Protein AF-A0A852VW82-F1 (afdb_monomer_lite)

pLDDT: mean 82.44, std 16.04, range [39.41, 95.56]

Foldseek 3Di:
DCPDFDWDWDADPNWIKIWTQDPVRDIWIWIQDPVGTDTDDPVVRVVVVVCVVVVCPDPPD

Structure (mmCIF, N/CA/C/O backbone):
data_AF-A0A852VW82-F1
#
_entry.id   AF-A0A852VW82-F1
#
loop_
_atom_site.group_PDB
_atom_site.id
_atom_site.type_symbol
_atom_site.label_atom_id
_atom_site.label_alt_id
_atom_site.label_comp_id
_atom_site.label_asym_id
_atom_site.label_entity_id
_atom_site.label_seq_id
_atom_site.pdbx_PDB_ins_code
_atom_site.Cartn_x
_atom_site.Cartn_y
_atom_site.Cartn_z
_atom_site.occupancy
_atom_site.B_iso_or_equiv
_atom_site.auth_seq_id
_atom_site.auth_comp_id
_atom_site.auth_asym_id
_atom_site.auth_atom_id
_atom_site.pdbx_PDB_model_num
ATOM 1 N N . MET A 1 1 ? 17.923 -14.718 -19.097 1.00 43.75 1 MET A N 1
ATOM 2 C CA . MET A 1 1 ? 17.956 -13.779 -17.959 1.00 43.75 1 MET A CA 1
ATOM 3 C C . MET A 1 1 ? 16.523 -13.560 -17.509 1.00 43.75 1 MET A C 1
ATOM 5 O O . MET A 1 1 ? 15.828 -12.738 -18.084 1.00 43.75 1 MET A O 1
ATOM 9 N N . THR A 1 2 ? 16.029 -14.370 -16.576 1.00 51.59 2 THR A N 1
ATOM 10 C CA . THR A 1 2 ? 14.710 -14.167 -15.968 1.00 51.59 2 THR A CA 1
ATOM 11 C C . THR A 1 2 ? 14.835 -13.018 -14.979 1.00 51.59 2 THR A C 1
ATOM 13 O O . THR A 1 2 ? 15.069 -13.238 -13.794 1.00 51.59 2 THR A O 1
ATOM 16 N N . GLY A 1 3 ? 14.732 -11.784 -15.479 1.00 55.38 3 GLY A N 1
ATOM 17 C CA . GLY A 1 3 ? 14.338 -10.644 -14.654 1.00 55.38 3 GLY A CA 1
ATOM 18 C C . GLY A 1 3 ? 12.904 -10.899 -14.208 1.00 55.38 3 GLY A C 1
ATOM 19 O O . GLY A 1 3 ? 11.966 -10.418 -14.827 1.00 55.38 3 GLY A O 1
ATOM 20 N N . GLY A 1 4 ? 12.738 -11.816 -13.258 1.00 69.88 4 GLY A N 1
ATOM 21 C CA . GLY A 1 4 ? 11.441 -12.212 -12.743 1.00 69.88 4 GLY A CA 1
ATOM 22 C C . GLY A 1 4 ? 10.849 -11.043 -11.981 1.00 69.88 4 GLY A C 1
ATOM 23 O O . GLY A 1 4 ? 11.570 -10.335 -11.281 1.00 69.88 4 GLY A O 1
ATOM 24 N N . GLU A 1 5 ? 9.547 -10.845 -12.145 1.00 80.38 5 GLU A N 1
ATOM 25 C CA . GLU A 1 5 ? 8.763 -9.938 -11.317 1.00 80.38 5 GLU A CA 1
ATOM 26 C C . GLU A 1 5 ? 9.166 -10.112 -9.843 1.00 80.38 5 GLU A C 1
ATOM 28 O O . GLU A 1 5 ? 9.086 -11.211 -9.286 1.00 80.38 5 GLU A O 1
ATOM 33 N N . GLN A 1 6 ? 9.683 -9.046 -9.231 1.00 87.12 6 GLN A N 1
ATOM 34 C CA . GLN A 1 6 ? 10.104 -9.078 -7.836 1.00 87.12 6 GLN A CA 1
ATOM 35 C C . GLN A 1 6 ? 8.939 -8.639 -6.969 1.00 87.12 6 GLN A C 1
ATOM 37 O O . GLN A 1 6 ? 8.424 -7.536 -7.133 1.00 87.12 6 GLN A O 1
ATOM 42 N N . VAL A 1 7 ? 8.550 -9.480 -6.016 1.00 90.50 7 VAL A N 1
ATOM 43 C CA . VAL A 1 7 ? 7.480 -9.172 -5.069 1.00 90.50 7 VAL A CA 1
ATOM 44 C C . VAL A 1 7 ? 8.080 -9.022 -3.677 1.00 90.50 7 VAL A C 1
ATOM 46 O O . VAL A 1 7 ? 8.691 -9.954 -3.156 1.00 90.50 7 VAL A O 1
ATOM 49 N N . ARG A 1 8 ? 7.902 -7.851 -3.062 1.00 90.75 8 ARG A N 1
ATOM 50 C CA . ARG A 1 8 ? 8.332 -7.560 -1.686 1.00 90.75 8 ARG A CA 1
ATOM 51 C C . ARG A 1 8 ? 7.129 -7.166 -0.845 1.00 90.75 8 ARG A C 1
ATOM 53 O O . ARG A 1 8 ? 6.311 -6.348 -1.253 1.00 90.75 8 ARG A O 1
ATOM 60 N N . GLU A 1 9 ? 7.018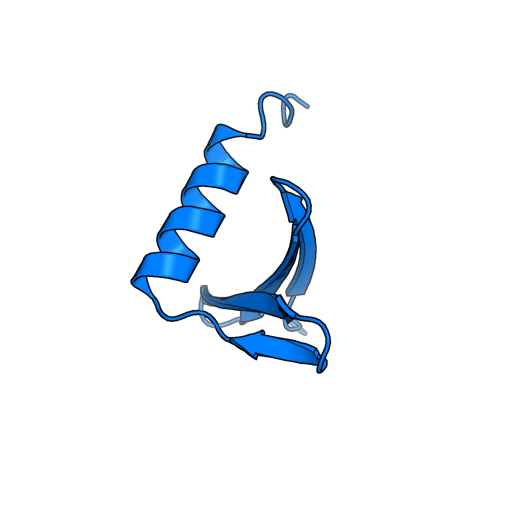 -7.744 0.343 1.00 92.69 9 GLU A N 1
ATOM 61 C CA . GLU A 1 9 ? 5.939 -7.436 1.277 1.00 92.69 9 GLU A CA 1
ATOM 62 C C . GLU A 1 9 ? 6.452 -6.573 2.427 1.00 92.69 9 GLU A C 1
ATOM 64 O O . GLU A 1 9 ? 7.498 -6.848 3.010 1.00 92.69 9 GLU A O 1
ATOM 69 N N . TYR A 1 10 ? 5.679 -5.555 2.781 1.00 90.19 10 TYR A N 1
ATOM 70 C CA . TYR A 1 10 ? 6.014 -4.581 3.809 1.00 90.19 10 TYR A CA 1
ATOM 71 C C . TYR A 1 10 ? 4.887 -4.489 4.826 1.00 90.19 10 TYR A C 1
ATOM 73 O O . TYR A 1 10 ? 3.720 -4.720 4.512 1.00 90.19 10 TYR A O 1
ATOM 81 N N . ARG A 1 11 ? 5.219 -4.119 6.061 1.00 90.12 11 ARG A N 1
ATOM 82 C CA . ARG A 1 11 ? 4.228 -3.753 7.075 1.00 90.12 11 ARG A CA 1
ATOM 83 C C . ARG A 1 11 ? 4.499 -2.328 7.522 1.00 90.12 11 ARG A C 1
ATOM 85 O O . ARG A 1 11 ? 5.589 -2.037 7.994 1.00 90.12 11 ARG A O 1
ATOM 92 N N . SER A 1 12 ? 3.519 -1.447 7.362 1.00 83.88 12 SER A N 1
ATOM 93 C CA . SER A 1 12 ? 3.633 -0.039 7.746 1.00 83.88 12 SER A CA 1
ATOM 94 C C . SER A 1 12 ? 2.309 0.459 8.318 1.00 83.88 12 SER A C 1
ATOM 96 O O . SER A 1 12 ? 1.245 0.159 7.777 1.00 83.88 12 SER A O 1
ATOM 98 N N . ALA A 1 13 ? 2.368 1.191 9.434 1.00 82.44 13 ALA A N 1
ATOM 99 C CA . ALA A 1 13 ? 1.203 1.762 10.119 1.00 82.44 13 ALA A CA 1
ATOM 100 C C . ALA A 1 13 ? 0.046 0.761 10.359 1.00 82.44 13 ALA A C 1
ATOM 102 O O . ALA A 1 13 ? -1.117 1.091 10.163 1.00 82.44 13 ALA A O 1
ATOM 103 N N . GLY A 1 14 ? 0.358 -0.489 10.726 1.00 86.12 14 GLY A N 1
ATOM 104 C CA . GLY A 1 14 ? -0.651 -1.534 10.965 1.00 86.12 14 GLY A CA 1
ATOM 105 C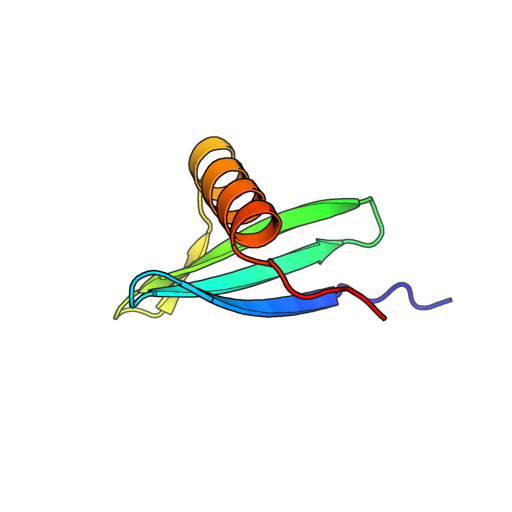 C . GLY A 1 14 ? -1.259 -2.160 9.702 1.00 86.12 14 GLY A C 1
ATOM 106 O O . GLY A 1 14 ? -2.091 -3.057 9.802 1.00 86.12 14 GLY A O 1
ATOM 107 N N . HIS A 1 15 ? -0.818 -1.749 8.515 1.00 89.25 15 HIS A N 1
ATOM 108 C CA . HIS A 1 15 ? -1.233 -2.324 7.239 1.00 89.25 15 HIS A CA 1
ATOM 109 C C . HIS A 1 15 ? -0.113 -3.159 6.623 1.00 89.25 15 HIS A C 1
ATOM 111 O O . HIS A 1 15 ? 1.070 -2.891 6.841 1.00 89.25 15 HIS A O 1
ATOM 117 N N . ARG A 1 16 ? -0.487 -4.172 5.834 1.00 93.50 16 ARG A N 1
ATOM 118 C CA . ARG A 1 16 ? 0.449 -4.940 5.008 1.00 93.50 16 ARG A CA 1
ATOM 119 C C . ARG A 1 16 ? 0.347 -4.445 3.569 1.00 93.50 16 ARG A C 1
ATOM 121 O O . ARG A 1 16 ? -0.756 -4.299 3.052 1.00 93.50 16 ARG A O 1
ATOM 128 N N . TYR A 1 17 ? 1.490 -4.206 2.949 1.00 93.00 17 TYR A N 1
ATOM 129 C CA . TYR A 1 17 ? 1.620 -3.783 1.564 1.00 93.00 17 TYR A CA 1
ATOM 130 C C . TYR A 1 17 ? 2.433 -4.810 0.787 1.00 93.00 17 TYR A C 1
ATOM 132 O O . TYR A 1 17 ? 3.267 -5.512 1.362 1.00 93.00 17 TYR A O 1
ATOM 140 N N . ARG A 1 18 ? 2.202 -4.894 -0.515 1.00 94.00 18 ARG A N 1
ATOM 141 C CA . ARG A 1 18 ? 2.957 -5.724 -1.444 1.00 94.00 18 ARG A CA 1
ATOM 142 C C . ARG A 1 18 ? 3.373 -4.848 -2.612 1.00 94.00 18 ARG A C 1
ATOM 144 O O . ARG A 1 18 ? 2.518 -4.341 -3.325 1.00 94.00 18 ARG A O 1
ATOM 151 N N . LEU A 1 19 ? 4.674 -4.650 -2.774 1.00 92.38 19 LEU A N 1
ATOM 152 C CA . LEU A 1 19 ? 5.240 -4.010 -3.954 1.00 92.38 19 LEU A CA 1
ATOM 153 C C . LEU A 1 19 ? 5.589 -5.101 -4.953 1.00 92.38 19 LEU A C 1
ATOM 155 O O . LEU A 1 19 ? 6.281 -6.057 -4.593 1.00 92.38 19 LEU A O 1
ATOM 159 N N . ARG A 1 20 ? 5.154 -4.936 -6.199 1.00 91.56 20 ARG A N 1
ATOM 160 C CA . ARG A 1 20 ? 5.641 -5.739 -7.319 1.00 91.56 20 ARG A CA 1
ATOM 161 C C . ARG A 1 20 ? 6.396 -4.844 -8.280 1.00 91.56 20 ARG A C 1
ATOM 163 O O . ARG A 1 20 ? 5.852 -3.847 -8.752 1.00 91.56 20 ARG A O 1
ATOM 170 N N . SER A 1 21 ? 7.636 -5.213 -8.556 1.00 89.38 21 SER A N 1
ATOM 171 C CA . SER A 1 21 ? 8.505 -4.537 -9.510 1.00 89.38 21 SER A CA 1
ATOM 172 C C . SER A 1 21 ? 8.635 -5.411 -10.750 1.00 89.38 21 SER A C 1
ATOM 174 O O . SER A 1 21 ? 9.186 -6.515 -10.689 1.00 89.38 21 SER A O 1
ATOM 176 N N . GLY A 1 22 ? 8.098 -4.923 -11.864 1.00 86.81 22 GLY A N 1
ATOM 177 C CA . GLY A 1 22 ? 8.236 -5.547 -13.171 1.00 86.81 22 GLY A CA 1
ATOM 178 C C . GLY A 1 22 ? 9.641 -5.355 -13.739 1.00 86.81 22 GLY A C 1
ATOM 179 O O . GLY A 1 22 ? 10.361 -4.425 -13.377 1.00 86.81 22 GLY A O 1
ATOM 180 N N . ALA A 1 23 ? 10.027 -6.222 -14.674 1.00 84.56 23 ALA A N 1
ATOM 181 C CA . ALA A 1 23 ? 11.311 -6.123 -15.375 1.00 84.56 23 ALA A CA 1
ATOM 182 C C . ALA A 1 23 ? 11.444 -4.851 -16.235 1.00 84.56 23 ALA A C 1
ATOM 184 O O . ALA A 1 23 ? 12.554 -4.419 -16.524 1.00 84.56 23 ALA A O 1
ATOM 185 N N . ASP A 1 24 ? 10.309 -4.264 -16.621 1.00 84.81 24 ASP A N 1
ATOM 186 C CA . ASP A 1 24 ? 10.187 -2.986 -17.333 1.00 84.81 24 ASP A CA 1
ATOM 187 C C . ASP A 1 24 ? 10.461 -1.765 -16.428 1.00 84.81 24 ASP A C 1
ATOM 189 O O . ASP A 1 24 ? 10.600 -0.644 -16.901 1.00 84.81 24 ASP A O 1
ATOM 193 N N . GLY A 1 25 ? 10.579 -1.971 -15.111 1.00 82.19 25 GLY A N 1
ATOM 194 C CA . GLY A 1 25 ? 10.702 -0.889 -14.134 1.00 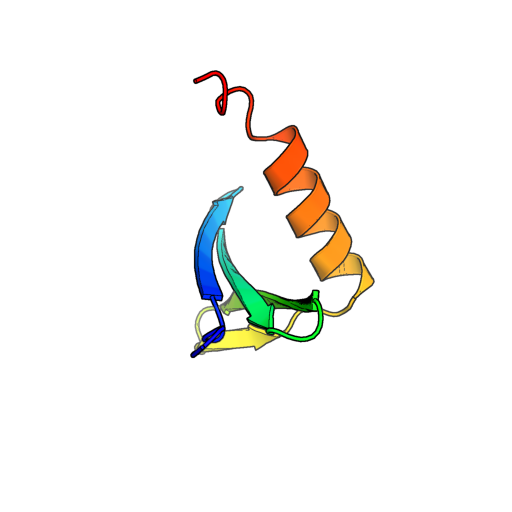82.19 25 GLY A CA 1
ATOM 195 C C . GLY A 1 25 ? 9.358 -0.379 -13.613 1.00 82.19 25 GLY A C 1
ATOM 196 O O . GLY A 1 25 ? 9.337 0.481 -12.734 1.00 82.19 25 GLY A O 1
ATOM 197 N N . SER A 1 26 ? 8.238 -0.932 -14.085 1.00 86.56 26 SER A N 1
ATOM 198 C CA . SER A 1 26 ? 6.915 -0.641 -13.532 1.00 86.56 26 SER A CA 1
ATOM 199 C C . SER A 1 26 ? 6.827 -1.116 -12.075 1.00 86.56 26 SER A C 1
ATOM 201 O O . SER A 1 26 ? 7.238 -2.233 -11.745 1.00 86.56 26 SER A O 1
ATOM 203 N N . VAL A 1 27 ? 6.265 -0.285 -11.196 1.00 87.81 27 VAL A N 1
ATOM 204 C CA . VAL A 1 27 ? 6.030 -0.619 -9.786 1.00 87.81 27 VAL A CA 1
ATOM 205 C C . VAL A 1 27 ? 4.538 -0.567 -9.511 1.00 87.81 27 VAL A C 1
ATOM 207 O O . VAL A 1 27 ? 3.882 0.426 -9.799 1.00 87.81 27 VAL A O 1
ATOM 210 N N . THR A 1 28 ? 4.006 -1.634 -8.928 1.00 92.12 28 THR A N 1
ATOM 211 C CA . THR A 1 28 ? 2.627 -1.680 -8.433 1.00 92.12 28 THR A CA 1
ATOM 212 C C . THR A 1 28 ? 2.633 -1.902 -6.933 1.00 92.12 28 THR A C 1
ATOM 214 O O . THR A 1 28 ? 3.495 -2.608 -6.404 1.00 92.12 28 THR A O 1
ATOM 217 N N . VAL A 1 29 ? 1.678 -1.290 -6.237 1.00 93.44 29 VAL A N 1
ATOM 218 C CA . VAL A 1 29 ? 1.531 -1.422 -4.788 1.00 93.44 29 VAL A CA 1
ATOM 219 C C . VAL A 1 29 ? 0.140 -1.937 -4.484 1.00 93.44 29 VAL A C 1
ATOM 221 O O . VAL A 1 29 ? -0.853 -1.340 -4.882 1.00 93.44 29 VAL A O 1
ATOM 224 N N . GLU A 1 30 ? 0.063 -3.018 -3.726 1.00 95.50 30 GLU A N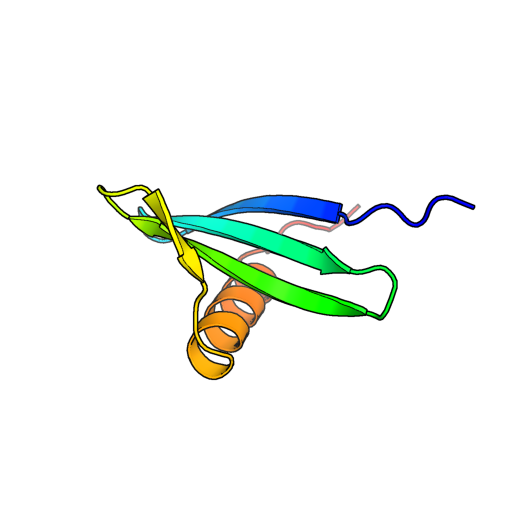 1
ATOM 225 C CA . GLU A 1 30 ? -1.189 -3.538 -3.200 1.00 95.50 30 GLU A CA 1
ATOM 226 C C . GLU A 1 30 ? -1.217 -3.383 -1.685 1.00 95.50 30 GLU A C 1
ATOM 228 O O . GLU A 1 30 ? -0.198 -3.543 -1.010 1.00 95.50 30 GLU A O 1
ATOM 233 N N . ARG A 1 31 ? -2.396 -3.125 -1.128 1.00 94.50 31 ARG A N 1
ATOM 234 C CA . ARG A 1 31 ? -2.642 -3.116 0.313 1.00 94.50 31 ARG A CA 1
ATOM 235 C C . ARG A 1 31 ? -3.534 -4.291 0.683 1.00 94.50 31 ARG A C 1
ATOM 237 O O . ARG A 1 31 ? -4.538 -4.547 0.025 1.00 94.50 31 ARG A O 1
ATOM 244 N N . LEU A 1 32 ? -3.176 -4.988 1.756 1.00 94.94 32 LEU A N 1
ATOM 245 C CA . LEU A 1 32 ? -4.009 -6.035 2.328 1.00 94.94 32 LEU A CA 1
ATOM 246 C C . LEU A 1 32 ? -5.193 -5.396 3.063 1.00 94.94 32 LEU A C 1
ATOM 248 O O . LEU A 1 32 ? -5.009 -4.669 4.045 1.00 94.94 32 LEU A O 1
ATOM 252 N N . ALA A 1 33 ? -6.388 -5.696 2.577 1.00 92.75 33 ALA A N 1
ATOM 253 C CA . ALA A 1 33 ? -7.675 -5.432 3.197 1.00 92.75 33 ALA A CA 1
ATOM 254 C C . ALA A 1 33 ? -8.271 -6.752 3.741 1.00 92.75 33 ALA A C 1
ATOM 256 O O . ALA A 1 33 ? -7.718 -7.825 3.477 1.00 92.75 33 ALA A O 1
ATOM 257 N N . PRO A 1 34 ? -9.379 -6.706 4.504 1.00 92.81 34 PRO A N 1
ATOM 258 C CA . PRO A 1 34 ? -10.034 -7.910 5.023 1.00 92.81 34 PRO A CA 1
ATOM 259 C C . PRO A 1 34 ? -10.433 -8.909 3.927 1.00 92.81 34 PRO A C 1
ATOM 261 O O . PRO A 1 34 ? -10.284 -10.112 4.119 1.00 92.81 34 PRO A O 1
ATOM 264 N N . ASP A 1 35 ? -10.878 -8.405 2.775 1.00 95.25 35 ASP A N 1
AT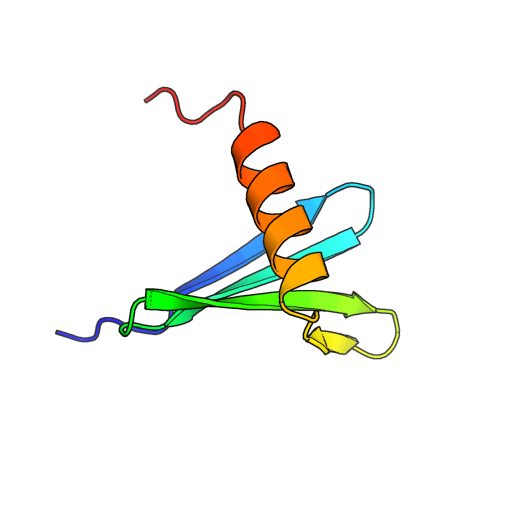OM 265 C CA . ASP A 1 35 ? -11.348 -9.204 1.638 1.00 95.25 35 ASP A CA 1
ATOM 266 C C . ASP A 1 35 ? -10.220 -9.665 0.695 1.00 95.25 35 ASP A C 1
ATOM 268 O O . ASP A 1 35 ? -10.455 -10.468 -0.208 1.00 95.25 35 ASP A O 1
ATOM 272 N N . GLY A 1 36 ? -8.981 -9.196 0.900 1.00 95.00 36 GLY A N 1
ATOM 273 C CA . GLY A 1 36 ? -7.824 -9.587 0.093 1.00 95.00 36 GLY A CA 1
ATOM 274 C C . GLY A 1 36 ? -6.877 -8.439 -0.251 1.00 95.00 36 GLY A C 1
ATOM 275 O O . GLY A 1 36 ? -6.807 -7.425 0.439 1.00 95.00 36 GLY A O 1
ATOM 276 N N . TRP A 1 37 ? -6.090 -8.620 -1.310 1.00 95.00 37 TRP A N 1
ATOM 277 C CA . TRP A 1 37 ? -5.154 -7.607 -1.801 1.00 95.00 37 TRP A CA 1
ATOM 278 C C . TRP A 1 37 ? -5.852 -6.652 -2.767 1.00 95.00 37 TRP A C 1
ATOM 280 O O . TRP A 1 37 ? -6.463 -7.092 -3.738 1.00 95.00 37 TRP A O 1
ATOM 290 N N . HIS A 1 38 ? -5.731 -5.351 -2.511 1.00 95.56 38 HIS A N 1
ATOM 291 C CA . HIS A 1 38 ? -6.275 -4.299 -3.365 1.00 95.56 38 HIS A CA 1
ATOM 292 C C . HIS A 1 38 ? -5.145 -3.457 -3.938 1.00 95.56 38 HIS A C 1
ATOM 294 O O . HIS A 1 38 ? -4.319 -2.942 -3.183 1.00 95.56 38 HIS A O 1
ATOM 300 N N . LEU A 1 39 ? -5.132 -3.304 -5.260 1.00 94.56 39 LEU A N 1
ATOM 301 C CA . LEU A 1 39 ? -4.211 -2.410 -5.951 1.00 94.56 39 LEU A CA 1
ATOM 302 C C . LEU A 1 39 ? -4.498 -0.961 -5.538 1.00 94.56 39 LEU A C 1
ATOM 304 O O . LEU A 1 39 ? -5.651 -0.527 -5.547 1.00 94.56 39 LEU A O 1
ATOM 308 N N . LEU A 1 40 ? -3.451 -0.242 -5.149 1.00 93.94 40 LEU A N 1
ATOM 309 C CA . LEU A 1 40 ? -3.518 1.187 -4.883 1.00 93.94 40 LEU A CA 1
ATOM 310 C C . LEU A 1 40 ? -3.450 1.963 -6.198 1.00 93.94 40 LEU A C 1
ATOM 312 O O . LEU A 1 40 ? -2.821 1.519 -7.158 1.00 93.94 40 LEU A O 1
ATOM 316 N N . ASP A 1 41 ? -4.084 3.131 -6.221 1.00 94.44 41 ASP A N 1
ATOM 317 C CA . ASP A 1 41 ? -3.851 4.110 -7.276 1.00 94.44 41 ASP A CA 1
ATOM 318 C C . ASP A 1 41 ? -2.407 4.639 -7.228 1.00 94.44 41 ASP A C 1
ATOM 320 O O . ASP A 1 41 ? -1.688 4.436 -6.248 1.00 94.44 41 ASP A O 1
ATOM 324 N N . ASP A 1 42 ? -1.986 5.313 -8.295 1.00 89.31 42 ASP A N 1
ATOM 325 C CA . ASP A 1 42 ? -0.601 5.758 -8.473 1.00 89.31 42 ASP A CA 1
ATOM 326 C C . ASP A 1 42 ? -0.145 6.748 -7.381 1.00 89.31 42 ASP A C 1
ATOM 328 O O . ASP A 1 42 ? 0.975 6.639 -6.882 1.00 89.31 42 ASP A O 1
ATOM 332 N N . ASP A 1 43 ? -1.027 7.648 -6.927 1.00 91.31 43 ASP A N 1
ATOM 333 C CA . ASP A 1 43 ? -0.717 8.633 -5.880 1.00 91.31 43 ASP A CA 1
ATOM 334 C C . ASP A 1 43 ? -0.558 7.949 -4.513 1.00 91.31 43 ASP A C 1
ATOM 336 O O . ASP A 1 43 ? 0.452 8.120 -3.820 1.00 91.31 43 ASP A O 1
ATOM 340 N N . ALA A 1 44 ? -1.500 7.071 -4.158 1.00 90.38 44 ALA A N 1
ATOM 341 C CA . ALA A 1 44 ? -1.415 6.276 -2.937 1.00 90.38 44 ALA A CA 1
ATOM 342 C C . ALA A 1 44 ? -0.214 5.314 -2.953 1.00 90.38 44 ALA A C 1
ATOM 344 O O . ALA A 1 44 ? 0.449 5.128 -1.926 1.00 90.38 44 ALA A O 1
ATOM 345 N N . ALA A 1 45 ? 0.091 4.711 -4.103 1.00 90.25 45 ALA A N 1
ATOM 346 C CA . ALA A 1 45 ? 1.264 3.870 -4.300 1.00 90.25 45 ALA A CA 1
ATOM 347 C C . ALA A 1 45 ? 2.558 4.671 -4.104 1.00 90.25 45 ALA A C 1
ATOM 349 O O . ALA A 1 45 ? 3.419 4.245 -3.328 1.00 90.25 45 ALA A O 1
ATOM 350 N N . ALA A 1 46 ? 2.674 5.849 -4.724 1.00 89.81 46 ALA A N 1
ATOM 351 C CA . ALA A 1 46 ? 3.822 6.738 -4.576 1.00 89.81 46 ALA A CA 1
ATOM 352 C C . ALA A 1 46 ? 4.023 7.171 -3.118 1.00 89.81 46 ALA A C 1
ATOM 354 O O . ALA A 1 46 ? 5.145 7.117 -2.612 1.00 89.81 46 ALA A O 1
ATOM 355 N N . ALA A 1 47 ? 2.948 7.505 -2.399 1.00 89.62 47 ALA A N 1
ATOM 356 C CA . ALA A 1 47 ? 3.015 7.847 -0.979 1.00 89.62 47 ALA A CA 1
ATOM 357 C C . ALA A 1 47 ? 3.497 6.672 -0.108 1.00 89.62 47 ALA A C 1
ATOM 359 O O . ALA A 1 47 ? 4.242 6.873 0.856 1.00 89.62 47 ALA A O 1
ATOM 360 N N . VAL A 1 48 ? 3.095 5.436 -0.428 1.00 88.00 48 VAL A N 1
ATOM 361 C CA . VAL A 1 48 ? 3.591 4.235 0.262 1.00 88.00 48 VAL A CA 1
ATOM 362 C C . VAL A 1 48 ? 5.064 4.001 -0.056 1.00 88.00 48 VAL A C 1
ATOM 364 O O . VAL A 1 48 ? 5.832 3.767 0.872 1.00 88.00 48 VAL A O 1
ATOM 367 N N . VAL A 1 49 ? 5.478 4.098 -1.320 1.00 87.25 49 VAL A N 1
ATOM 368 C CA . VAL A 1 49 ? 6.885 3.940 -1.728 1.00 87.25 49 VAL A CA 1
ATOM 369 C C . VAL A 1 49 ? 7.770 4.998 -1.069 1.00 87.25 49 VAL A C 1
ATOM 371 O O . VAL A 1 49 ? 8.784 4.643 -0.474 1.00 87.25 49 VAL A O 1
ATOM 374 N N . ASP A 1 50 ? 7.371 6.271 -1.094 1.00 88.25 50 ASP A N 1
ATOM 375 C CA . ASP A 1 50 ? 8.085 7.362 -0.421 1.00 88.25 50 ASP A CA 1
ATOM 376 C C . ASP A 1 50 ? 8.182 7.107 1.087 1.00 88.25 50 ASP A C 1
ATOM 378 O O . ASP A 1 50 ? 9.268 7.189 1.659 1.00 88.25 50 ASP A O 1
ATOM 382 N N . ARG A 1 51 ? 7.085 6.688 1.733 1.00 85.06 51 ARG A N 1
ATOM 383 C CA . ARG A 1 51 ? 7.102 6.321 3.155 1.00 85.06 51 ARG A CA 1
ATOM 384 C C . ARG A 1 51 ? 8.022 5.138 3.438 1.00 85.06 51 ARG A C 1
ATOM 386 O O . ARG A 1 51 ? 8.675 5.146 4.474 1.00 85.06 51 ARG A O 1
ATOM 393 N N . LEU A 1 52 ? 8.058 4.124 2.577 1.00 79.75 52 LEU A N 1
ATOM 394 C CA . LEU A 1 52 ? 8.954 2.979 2.738 1.00 79.75 52 LEU A CA 1
ATOM 395 C C . LEU A 1 52 ? 10.415 3.402 2.560 1.00 79.75 52 LEU A C 1
ATOM 397 O O . LEU A 1 52 ? 11.234 3.032 3.386 1.00 79.75 52 LEU A O 1
ATOM 401 N N . HIS A 1 53 ? 10.730 4.245 1.573 1.00 80.31 53 HIS A N 1
ATOM 402 C CA . HIS A 1 53 ? 12.075 4.801 1.393 1.00 80.31 53 HIS A CA 1
ATOM 403 C C . HIS A 1 53 ? 12.510 5.708 2.551 1.00 80.31 53 HIS A C 1
ATOM 405 O O . HIS A 1 53 ? 13.658 5.647 2.978 1.00 80.31 53 HIS A O 1
ATOM 411 N N . ARG A 1 54 ? 11.613 6.548 3.082 1.00 75.88 54 ARG A N 1
ATOM 412 C CA . ARG A 1 54 ? 11.911 7.448 4.213 1.00 75.88 54 ARG A CA 1
ATOM 413 C C . ARG A 1 54 ? 11.891 6.742 5.567 1.00 75.88 54 ARG A C 1
ATOM 415 O O . ARG A 1 54 ? 12.547 7.190 6.501 1.00 75.88 54 ARG A O 1
ATOM 422 N N . GLY A 1 55 ? 11.103 5.677 5.682 1.00 60.19 55 GLY A N 1
ATOM 423 C CA . GLY A 1 55 ? 10.952 4.839 6.870 1.00 60.19 55 GLY A CA 1
ATOM 424 C C . GLY A 1 55 ? 12.020 3.755 7.005 1.00 60.19 55 GLY A C 1
ATOM 425 O O . GLY A 1 55 ? 11.967 3.001 7.974 1.00 60.19 55 GLY A O 1
ATOM 426 N N . ASP A 1 56 ? 12.978 3.702 6.077 1.00 52.38 56 ASP A N 1
ATOM 427 C CA . ASP A 1 56 ? 14.179 2.871 6.116 1.00 52.38 56 ASP A CA 1
ATOM 428 C C . ASP A 1 56 ? 15.380 3.715 6.620 1.00 52.38 56 ASP A C 1
ATOM 430 O O . ASP A 1 56 ? 16.217 4.148 5.830 1.00 52.38 56 ASP A O 1
ATOM 434 N N . PRO A 1 57 ? 15.555 3.966 7.936 1.00 47.72 57 PRO A N 1
ATOM 435 C CA . PRO A 1 57 ? 16.827 4.466 8.467 1.00 47.72 57 PRO A CA 1
ATOM 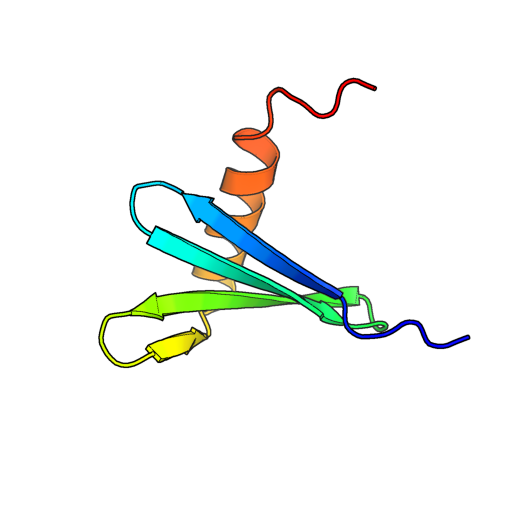436 C C . PRO A 1 57 ? 17.923 3.375 8.469 1.00 47.72 57 PRO A C 1
ATOM 438 O O . PRO A 1 57 ? 18.865 3.449 9.254 1.00 47.72 57 PRO A O 1
ATOM 441 N N . GLY A 1 58 ? 17.806 2.332 7.638 1.00 43.47 58 GLY A N 1
ATOM 442 C CA . GLY A 1 58 ? 18.536 1.080 7.807 1.00 43.47 58 GLY A CA 1
ATOM 443 C C . GLY A 1 58 ? 18.727 0.256 6.537 1.00 43.47 58 GLY A C 1
ATOM 444 O O . GLY A 1 58 ? 18.513 -0.947 6.563 1.00 43.47 58 GLY A O 1
ATOM 445 N N . THR A 1 59 ? 19.236 0.861 5.465 1.00 45.88 59 THR A N 1
ATOM 446 C CA . THR A 1 59 ? 20.174 0.141 4.584 1.00 45.88 59 THR A CA 1
ATOM 447 C C . THR A 1 59 ? 21.490 0.916 4.528 1.00 45.88 59 THR A C 1
ATOM 449 O O . THR A 1 59 ? 21.919 1.410 3.492 1.00 45.88 59 THR A O 1
ATOM 452 N N . GLY A 1 60 ? 22.108 1.070 5.700 1.00 44.50 60 GLY A N 1
ATOM 453 C CA . GLY A 1 60 ? 23.560 1.080 5.793 1.00 44.50 60 GLY A CA 1
ATOM 454 C C . GLY A 1 60 ? 24.012 -0.374 5.839 1.00 44.50 60 GLY A C 1
ATOM 455 O O . GLY A 1 60 ? 23.812 -1.040 6.853 1.00 44.50 60 GLY A O 1
ATOM 456 N N . GLN A 1 61 ? 24.561 -0.860 4.733 1.00 39.41 61 GLN A N 1
ATOM 457 C CA . GLN A 1 61 ? 25.559 -1.926 4.720 1.00 39.41 61 GLN A CA 1
ATOM 458 C C . GLN A 1 61 ? 26.718 -1.462 3.851 1.00 39.41 61 GLN A C 1
ATOM 460 O O . GLN A 1 61 ? 26.432 -0.831 2.807 1.00 39.41 61 GLN A O 1
#

Organism: Pseudonocardia alni (NCBI:txid33907)

Radius of gyration: 12.36 Å; chains: 1; bounding box: 37×23×29 Å

Secondary structure (DSSP, 8-state):
-----EEEEEEETTEEEEEEE-TTS-EEEEEEETTEEEEPPHHHHHHHHHHHHHT------

Sequence (61 aa):
MTGGEQVREYRSAGHRYRLRSGADGSVTVERLAPDGWHLLDDDAAAAVVDRLHRGDPGTGQ